Protein AF-A0A7J2INS9-F1 (afdb_monomer)

Radius of gyration: 10.79 Å; Cα contacts (8 Å, |Δi|>4): 38; chains: 1; bounding box: 27×14×26 Å

Foldseek 3Di:
DWDQDPVRDTHDLDLVVQLVVCVVVVHDSVVSNVVSVVVVVVD

Nearest PDB structures (foldseek):
  4u4v-assembly1_A  TM=8.866E-01  e=4.764E+00  Escherichia coli str. K-12 substr. MG1655
  2rcy-assembly1_D-2  TM=8.792E-01  e=6.318E+00  Plasmodium falciparum 3D7
  2c5q-assembly1_C  TM=7.674E-01  e=5.112E+00  Saccharomyces cerevisiae
  1cqt-assembly1_A  TM=6.783E-01  e=5.112E+00  Homo sapiens

Secondary structure (DSSP, 8-state):
-EEEPTTS-EEE--HHHHHHHHHHTT--HHHHHHHHHHHHHT-

Mean predicted aligned error: 5.31 Å

Solvent-accessible surface area (backbone atoms only — not comparable to full-atom values): 2562 Å² total; per-residue (Å²): 109,68,42,73,44,99,86,70,47,74,40,74,64,50,57,70,58,49,29,53,48,32,41,74,73,70,40,56,65,71,58,20,46,52,53,34,49,55,56,63,72,79,101

Structure (mmCIF, N/CA/C/O backbone):
data_AF-A0A7J2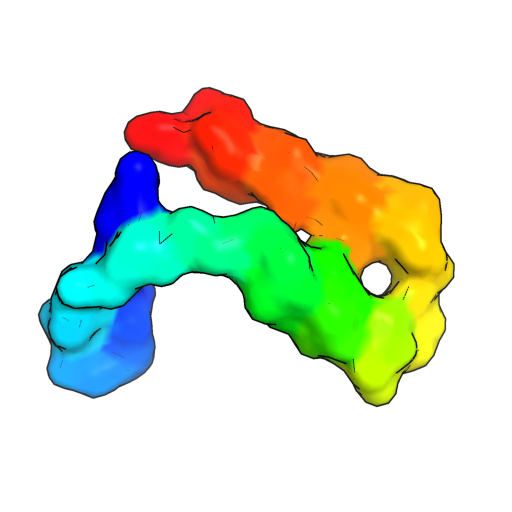INS9-F1
#
_entry.id   AF-A0A7J2INS9-F1
#
loop_
_atom_site.group_PDB
_atom_site.id
_atom_site.type_symbol
_atom_site.label_atom_id
_atom_site.label_alt_id
_atom_site.label_comp_id
_atom_site.label_asym_id
_atom_site.label_entity_id
_atom_site.label_seq_id
_atom_site.pdbx_PDB_ins_code
_atom_site.Cartn_x
_atom_site.Cartn_y
_atom_site.Cartn_z
_atom_site.occupancy
_atom_site.B_iso_or_equiv
_atom_site.auth_seq_id
_atom_site.auth_comp_id
_atom_site.auth_asym_id
_atom_site.auth_atom_id
_atom_site.pdbx_PDB_model_num
ATOM 1 N N . MET A 1 1 ? -1.752 -1.725 11.666 1.00 68.56 1 MET A N 1
ATOM 2 C CA . MET A 1 1 ? -2.251 -0.569 10.899 1.00 68.56 1 MET A CA 1
ATOM 3 C C . MET A 1 1 ? -3.660 -0.825 10.364 1.00 68.56 1 MET A C 1
ATOM 5 O O . MET A 1 1 ? -3.885 -1.881 9.776 1.00 68.56 1 MET A O 1
ATOM 9 N N . TYR A 1 2 ? -4.604 0.100 10.568 1.00 71.75 2 TYR A N 1
ATOM 10 C CA . TYR A 1 2 ? -5.953 0.048 9.981 1.00 71.75 2 TYR A CA 1
ATOM 11 C C . TYR A 1 2 ? -6.118 1.204 8.985 1.00 71.75 2 TYR A C 1
ATOM 13 O O . TYR A 1 2 ? -5.830 2.344 9.328 1.00 71.75 2 TYR A O 1
ATOM 21 N N . VAL A 1 3 ? -6.573 0.918 7.764 1.00 74.06 3 VAL A N 1
ATOM 22 C CA . VAL A 1 3 ? -6.875 1.923 6.736 1.00 74.06 3 VAL A CA 1
ATOM 23 C C . VAL A 1 3 ? -8.371 2.180 6.672 1.00 74.06 3 VAL A C 1
ATOM 25 O O . VAL A 1 3 ? -9.159 1.232 6.617 1.00 74.06 3 VAL A O 1
ATOM 28 N N . THR A 1 4 ? -8.750 3.455 6.645 1.00 79.56 4 THR 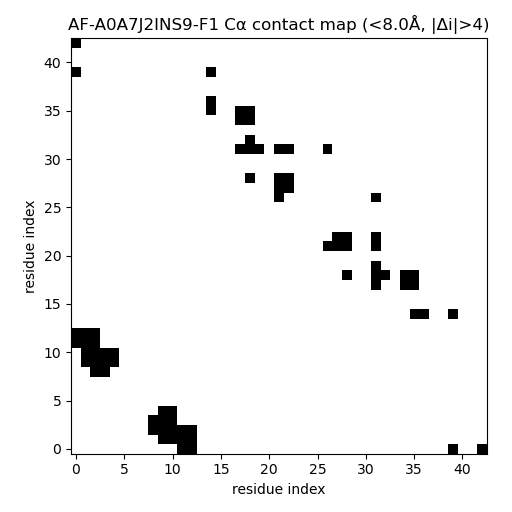A N 1
ATOM 29 C CA . THR A 1 4 ? -10.124 3.871 6.360 1.00 79.56 4 THR A CA 1
ATOM 30 C C . THR A 1 4 ? -10.390 3.673 4.873 1.00 79.56 4 THR A C 1
ATOM 32 O O . THR A 1 4 ? -9.653 4.167 4.017 1.00 79.56 4 THR A O 1
ATOM 35 N N . LYS A 1 5 ? -11.396 2.869 4.557 1.00 78.56 5 LYS A N 1
ATOM 36 C CA . LYS A 1 5 ? -11.851 2.595 3.198 1.00 78.56 5 LYS A CA 1
ATOM 37 C C . LYS A 1 5 ? -12.815 3.682 2.730 1.00 78.56 5 LYS A C 1
ATOM 39 O O . LYS A 1 5 ? -13.259 4.513 3.513 1.00 78.56 5 LYS A O 1
ATOM 44 N N . ALA A 1 6 ? -13.106 3.683 1.431 1.00 76.94 6 ALA A N 1
ATOM 45 C CA . ALA A 1 6 ? -13.994 4.668 0.810 1.00 76.94 6 ALA A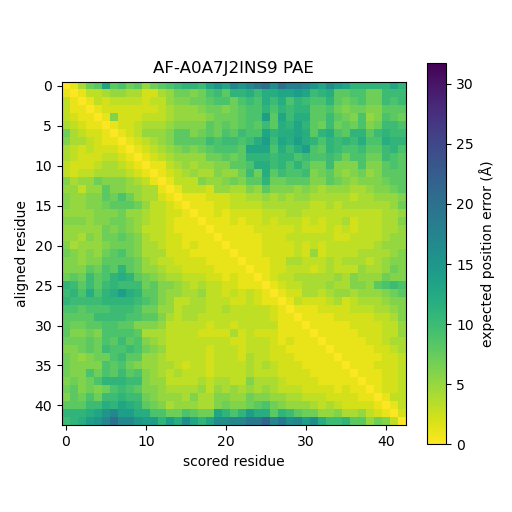 CA 1
ATOM 46 C C . ALA A 1 6 ? -15.423 4.638 1.389 1.00 76.94 6 ALA A C 1
ATOM 48 O O . ALA A 1 6 ? -16.121 5.640 1.343 1.00 76.94 6 ALA A O 1
ATOM 49 N N . ASP A 1 7 ? -15.826 3.508 1.970 1.00 81.44 7 ASP A N 1
ATOM 50 C CA . ASP A 1 7 ? -17.088 3.307 2.688 1.00 81.44 7 ASP A CA 1
ATOM 51 C C . ASP A 1 7 ? -17.037 3.772 4.162 1.00 81.44 7 ASP A C 1
ATOM 53 O O . ASP A 1 7 ? -17.991 3.576 4.908 1.00 81.44 7 ASP A O 1
ATOM 57 N N . GLY A 1 8 ? -15.921 4.359 4.609 1.00 80.94 8 GLY A N 1
ATOM 58 C CA . GLY A 1 8 ? -15.700 4.791 5.991 1.00 80.94 8 GLY A CA 1
ATOM 59 C C . GLY A 1 8 ? -15.260 3.674 6.946 1.00 80.94 8 GLY A C 1
ATOM 60 O O . GLY A 1 8 ? -14.927 3.954 8.100 1.00 80.94 8 GLY A O 1
ATOM 61 N N . THR A 1 9 ? -15.194 2.415 6.497 1.00 84.94 9 THR A N 1
ATOM 62 C CA . THR A 1 9 ? -14.816 1.288 7.363 1.00 84.94 9 THR A CA 1
ATOM 63 C C . THR A 1 9 ? -13.308 1.236 7.602 1.00 84.94 9 THR A C 1
ATOM 65 O O . THR A 1 9 ? -12.503 1.487 6.705 1.00 84.94 9 THR A O 1
ATOM 68 N N . LYS A 1 10 ? -12.888 0.873 8.820 1.00 81.88 10 LYS A N 1
ATOM 69 C CA . LYS A 1 10 ? -11.472 0.643 9.143 1.00 81.88 10 LYS A CA 1
ATOM 70 C C . LYS A 1 10 ? -11.134 -0.833 8.967 1.00 81.88 10 LYS A C 1
ATOM 72 O O . LYS A 1 10 ? -11.629 -1.682 9.700 1.00 81.88 10 LYS A O 1
ATOM 77 N N . GLN A 1 11 ? -10.256 -1.147 8.019 1.00 80.06 11 GLN A N 1
ATOM 78 C CA . GLN A 1 11 ? -9.797 -2.518 7.764 1.00 80.06 11 GLN A CA 1
ATOM 79 C C . GLN A 1 11 ? -8.299 -2.639 8.005 1.00 80.06 11 GLN A C 1
ATOM 81 O O . GLN A 1 11 ? -7.563 -1.678 7.789 1.00 80.06 11 GLN A O 1
ATOM 86 N N . LYS A 1 12 ? -7.819 -3.825 8.403 1.00 79.75 12 LYS A N 1
ATOM 87 C CA . LYS A 1 12 ? -6.375 -4.066 8.518 1.00 79.75 12 LYS A CA 1
ATOM 88 C C . LYS A 1 12 ? -5.694 -3.757 7.185 1.00 79.75 12 LYS A C 1
ATOM 90 O O . LYS A 1 12 ? -6.128 -4.212 6.124 1.00 79.75 12 LYS A O 1
ATOM 95 N N . PHE A 1 13 ? -4.633 -2.962 7.246 1.00 78.69 13 PHE A N 1
ATOM 96 C CA . PHE A 1 13 ? -3.761 -2.739 6.108 1.00 78.69 13 PHE A CA 1
ATOM 97 C C . PHE A 1 13 ? -3.127 -4.076 5.717 1.00 78.69 13 PHE A C 1
ATOM 99 O O . PHE A 1 13 ? -2.485 -4.732 6.532 1.00 78.69 13 PHE A O 1
ATOM 106 N N . LEU A 1 14 ? -3.351 -4.503 4.476 1.00 80.81 14 LEU A N 1
ATOM 107 C CA . LEU A 1 14 ? -2.803 -5.744 3.942 1.00 80.81 14 LEU A CA 1
ATOM 108 C C . LEU A 1 14 ? -1.796 -5.389 2.853 1.00 80.81 14 LEU A C 1
ATOM 110 O O . LEU A 1 14 ? -2.189 -5.134 1.712 1.00 80.81 14 LEU A O 1
ATOM 114 N N . LYS A 1 15 ? -0.503 -5.425 3.187 1.00 81.12 15 LYS A N 1
ATOM 115 C CA . LYS A 1 15 ? 0.613 -5.156 2.261 1.00 81.12 15 LYS A CA 1
ATOM 116 C C . LYS A 1 15 ? 0.475 -5.940 0.950 1.00 81.12 15 LYS A C 1
ATOM 118 O O . LYS A 1 15 ? 0.536 -5.383 -0.143 1.00 81.12 15 LYS A O 1
ATOM 123 N N . LYS A 1 16 ? 0.125 -7.227 1.061 1.00 85.19 16 LYS A N 1
ATOM 124 C CA . LYS A 1 16 ? -0.113 -8.133 -0.077 1.00 85.19 16 LYS A CA 1
ATOM 125 C C . LYS A 1 16 ? -1.233 -7.654 -1.013 1.00 85.19 16 LYS A C 1
ATOM 127 O O . LYS A 1 16 ? -1.152 -7.888 -2.215 1.00 85.19 16 LYS A O 1
ATOM 132 N N . LYS A 1 17 ? -2.263 -6.968 -0.499 1.00 85.06 17 LYS A N 1
ATOM 133 C CA . LYS A 1 17 ? -3.359 -6.412 -1.316 1.00 85.06 17 LYS A CA 1
ATOM 134 C C . LYS A 1 17 ? -2.877 -5.237 -2.164 1.00 85.06 17 LYS A C 1
ATOM 136 O O . LYS A 1 17 ? -3.285 -5.143 -3.318 1.00 85.06 17 LYS A O 1
ATOM 141 N N . ILE A 1 18 ? -2.011 -4.380 -1.622 1.00 84.56 18 ILE A N 1
ATOM 142 C CA . ILE A 1 18 ? -1.428 -3.250 -2.359 1.00 84.56 18 ILE A CA 1
ATOM 143 C C . ILE A 1 18 ? -0.541 -3.769 -3.485 1.00 84.56 18 ILE A C 1
ATOM 145 O O . ILE A 1 18 ? -0.802 -3.462 -4.643 1.00 84.56 18 ILE A O 1
ATOM 149 N N . ILE A 1 19 ? 0.402 -4.658 -3.158 1.00 86.31 19 ILE A N 1
ATOM 150 C CA . ILE A 1 19 ? 1.325 -5.248 -4.136 1.00 86.31 19 ILE A CA 1
ATOM 151 C C . ILE A 1 19 ? 0.547 -5.915 -5.276 1.00 86.31 19 ILE A C 1
ATOM 153 O O . ILE A 1 19 ? 0.755 -5.603 -6.445 1.00 86.31 19 ILE A O 1
ATOM 157 N N . ARG A 1 20 ? -0.429 -6.769 -4.939 1.00 89.00 20 ARG A N 1
ATOM 158 C CA . ARG A 1 20 ? -1.240 -7.489 -5.930 1.00 89.00 20 ARG A CA 1
ATOM 159 C C . ARG A 1 20 ? -2.084 -6.550 -6.796 1.00 89.00 20 ARG A C 1
ATOM 161 O O . ARG A 1 20 ? -2.289 -6.836 -7.969 1.00 89.00 20 ARG A O 1
ATOM 168 N N . THR A 1 21 ? -2.563 -5.437 -6.238 1.00 87.81 21 THR A N 1
ATOM 169 C CA . THR A 1 21 ? -3.318 -4.429 -7.000 1.00 87.81 21 THR A CA 1
ATOM 170 C C . THR A 1 21 ? -2.402 -3.663 -7.950 1.00 87.81 21 THR A C 1
ATOM 172 O O . THR A 1 21 ? -2.752 -3.507 -9.113 1.00 87.81 21 THR A O 1
ATOM 175 N N . CYS A 1 22 ? -1.222 -3.240 -7.491 1.00 86.19 22 CYS A N 1
ATOM 176 C CA . CYS A 1 22 ? -0.229 -2.553 -8.317 1.00 86.19 22 CYS A CA 1
ATOM 177 C C . CYS A 1 22 ? 0.239 -3.432 -9.484 1.00 86.19 22 CYS A C 1
ATOM 179 O O . CYS A 1 22 ? 0.191 -2.982 -10.625 1.00 86.19 22 CYS A O 1
ATOM 181 N N . ILE A 1 23 ? 0.579 -4.700 -9.223 1.00 88.50 23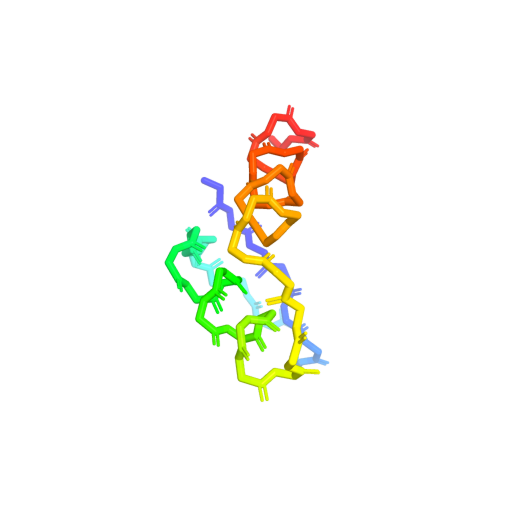 ILE A N 1
ATOM 182 C CA . ILE A 1 23 ? 0.943 -5.666 -10.274 1.00 88.50 23 ILE A CA 1
ATOM 183 C C . ILE A 1 23 ? -0.210 -5.844 -11.270 1.00 88.50 23 ILE A C 1
ATOM 185 O O . ILE A 1 23 ? 0.005 -5.812 -12.477 1.00 88.50 23 ILE A O 1
ATOM 189 N N . ARG A 1 24 ? -1.457 -5.966 -10.788 1.00 88.62 24 ARG A N 1
ATOM 190 C CA . ARG A 1 24 ? -2.641 -6.086 -11.659 1.00 88.62 24 ARG A CA 1
ATOM 191 C C . ARG A 1 24 ? -2.849 -4.860 -12.554 1.00 88.62 24 ARG A C 1
ATOM 193 O O . ARG A 1 24 ? -3.399 -5.001 -13.637 1.00 88.62 24 ARG A O 1
ATOM 200 N N . MET A 1 25 ? -2.430 -3.675 -12.114 1.00 88.00 25 MET A N 1
ATOM 201 C CA . MET A 1 25 ? -2.474 -2.447 -12.918 1.00 88.00 25 MET A CA 1
ATOM 202 C C . MET A 1 25 ? -1.258 -2.289 -13.848 1.00 88.00 25 MET A C 1
ATOM 204 O O . MET A 1 25 ? -1.109 -1.244 -14.470 1.00 88.00 25 MET A O 1
ATOM 208 N N . GLY A 1 26 ? -0.392 -3.304 -13.948 1.00 88.19 26 GLY A N 1
ATOM 209 C CA . GLY A 1 26 ? 0.795 -3.287 -14.804 1.00 88.19 26 GLY A CA 1
ATOM 210 C C . GLY A 1 26 ? 2.013 -2.611 -14.173 1.00 88.19 26 GLY A C 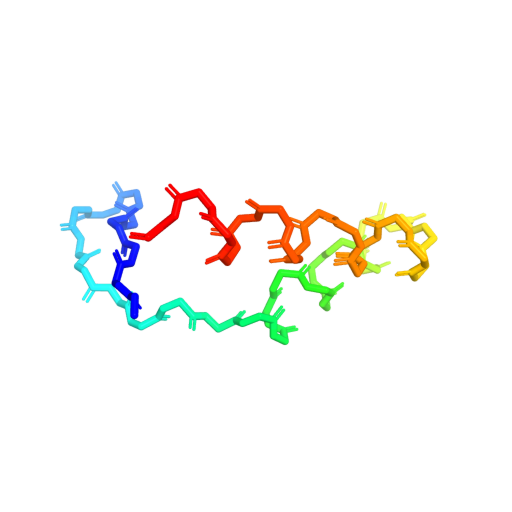1
ATOM 211 O O . GLY A 1 26 ? 2.997 -2.366 -14.866 1.00 88.19 26 GLY A O 1
ATOM 212 N N . ALA A 1 27 ? 1.979 -2.303 -12.872 1.00 87.50 27 ALA A N 1
ATOM 213 C CA . ALA A 1 27 ? 3.147 -1.756 -12.198 1.00 87.50 27 ALA A CA 1
ATOM 214 C C . ALA A 1 27 ? 4.220 -2.847 -12.003 1.00 87.50 27 ALA A C 1
ATOM 216 O O . ALA A 1 27 ? 3.884 -3.968 -11.605 1.00 87.50 27 ALA A O 1
ATOM 217 N N . PRO A 1 28 ? 5.509 -2.519 -12.193 1.00 90.56 28 PRO A N 1
ATOM 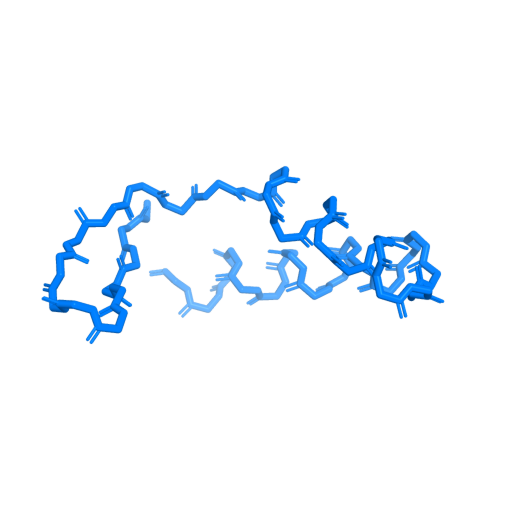218 C CA . PRO A 1 28 ? 6.613 -3.404 -11.842 1.00 90.56 28 PRO A CA 1
ATOM 219 C C . PRO A 1 28 ? 6.560 -3.808 -10.365 1.00 90.56 28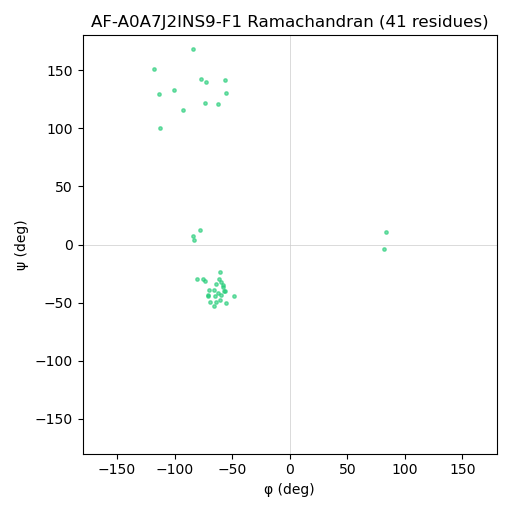 PRO A C 1
ATOM 221 O O . PRO A 1 28 ? 6.267 -2.979 -9.497 1.00 90.56 28 PRO A O 1
ATOM 224 N N . GLU A 1 29 ? 6.894 -5.066 -10.069 1.00 85.88 29 GLU A N 1
ATOM 225 C CA . GLU A 1 29 ? 6.842 -5.610 -8.705 1.00 85.88 29 GLU A CA 1
ATOM 226 C C . GLU A 1 29 ? 7.713 -4.810 -7.720 1.00 85.88 29 GLU A C 1
ATOM 228 O O . GLU A 1 29 ? 7.295 -4.560 -6.590 1.00 85.88 29 GLU A O 1
ATOM 233 N N . ASP A 1 30 ? 8.871 -4.314 -8.166 1.00 88.38 30 ASP A N 1
ATOM 234 C CA . ASP A 1 30 ? 9.783 -3.500 -7.352 1.00 88.38 30 ASP A CA 1
ATOM 235 C C . ASP A 1 30 ? 9.135 -2.181 -6.886 1.00 88.38 30 ASP A C 1
ATOM 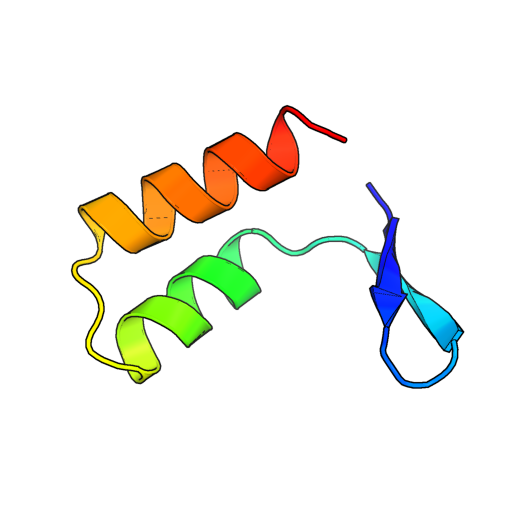237 O O . ASP A 1 30 ? 9.224 -1.791 -5.718 1.00 88.38 30 ASP A O 1
ATOM 241 N N . ILE A 1 31 ? 8.393 -1.524 -7.785 1.00 87.81 31 ILE A N 1
ATOM 242 C CA . ILE A 1 31 ? 7.647 -0.294 -7.487 1.00 87.81 31 ILE A CA 1
ATOM 243 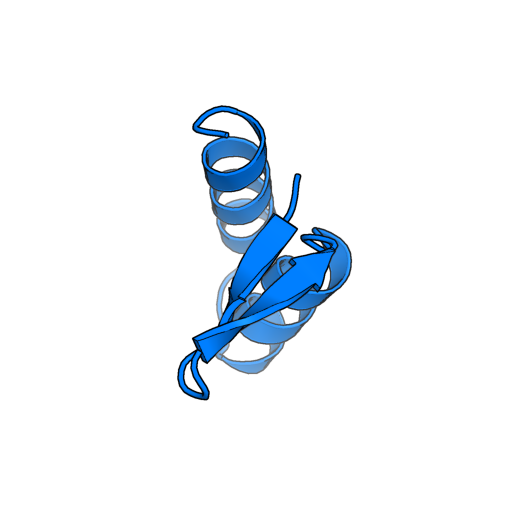C C . ILE A 1 31 ? 6.456 -0.611 -6.582 1.00 87.81 31 ILE A C 1
ATOM 245 O O . ILE A 1 31 ? 6.225 0.088 -5.595 1.00 87.81 31 ILE A O 1
ATOM 249 N N . ALA A 1 32 ? 5.726 -1.688 -6.876 1.00 87.69 32 ALA A N 1
ATOM 250 C CA . ALA A 1 32 ? 4.608 -2.148 -6.060 1.00 87.69 32 ALA A CA 1
ATOM 251 C C . ALA A 1 32 ? 5.034 -2.427 -4.608 1.00 87.69 32 ALA A C 1
ATOM 253 O O . ALA A 1 32 ? 4.319 -2.070 -3.668 1.00 87.69 32 ALA A O 1
ATOM 254 N N . ARG A 1 33 ? 6.218 -3.025 -4.426 1.00 87.31 33 ARG A N 1
ATOM 255 C CA . ARG A 1 33 ? 6.806 -3.319 -3.117 1.00 87.31 33 ARG A CA 1
ATOM 256 C C . ARG A 1 33 ? 7.221 -2.043 -2.390 1.00 87.31 33 ARG A C 1
ATOM 258 O O . ARG A 1 33 ? 6.747 -1.824 -1.282 1.00 87.31 33 ARG A O 1
ATOM 265 N N . LYS A 1 34 ? 7.964 -1.142 -3.048 1.00 88.06 34 LYS A N 1
ATOM 266 C CA . LYS A 1 34 ? 8.345 0.170 -2.480 1.00 88.06 34 LYS A CA 1
ATOM 267 C C . LYS A 1 34 ? 7.147 1.012 -2.047 1.00 88.06 34 LYS A C 1
ATOM 269 O O . LYS A 1 34 ? 7.205 1.675 -1.015 1.00 88.06 34 LYS A O 1
ATOM 274 N N . ILE A 1 35 ? 6.062 1.004 -2.824 1.00 84.50 35 ILE A N 1
ATOM 275 C CA . ILE A 1 35 ? 4.820 1.701 -2.460 1.00 84.50 35 ILE A CA 1
ATOM 276 C C . ILE A 1 35 ? 4.206 1.063 -1.212 1.00 84.50 35 ILE A C 1
ATOM 278 O O . ILE A 1 35 ? 3.791 1.774 -0.302 1.00 84.50 35 ILE A O 1
ATOM 282 N N . ALA A 1 36 ? 4.159 -0.268 -1.154 1.00 84.56 36 ALA A N 1
ATOM 283 C CA . ALA A 1 36 ? 3.597 -0.976 -0.015 1.00 84.56 36 ALA A CA 1
ATOM 284 C C . ALA A 1 36 ? 4.415 -0.763 1.273 1.00 84.56 36 ALA A C 1
ATOM 286 O O . ALA A 1 36 ? 3.809 -0.569 2.322 1.00 84.56 36 ALA A O 1
ATOM 287 N N . ASP A 1 37 ? 5.749 -0.743 1.183 1.00 85.75 37 ASP A N 1
ATOM 288 C CA . ASP A 1 37 ? 6.658 -0.407 2.291 1.00 85.75 37 ASP A CA 1
ATOM 289 C C . ASP A 1 37 ? 6.478 1.044 2.758 1.00 85.75 37 ASP A C 1
ATOM 291 O O . ASP A 1 37 ? 6.207 1.276 3.930 1.00 85.75 37 ASP A O 1
ATOM 295 N N . LYS A 1 38 ? 6.473 2.025 1.843 1.00 84.25 38 LYS A N 1
ATOM 296 C CA . LYS A 1 38 ? 6.245 3.436 2.212 1.00 84.25 38 LYS A CA 1
ATOM 297 C C . LYS A 1 38 ? 4.912 3.677 2.916 1.00 84.25 38 LYS A C 1
ATOM 299 O O . LYS A 1 38 ? 4.816 4.577 3.745 1.00 84.25 38 LYS A O 1
ATOM 304 N N . ILE A 1 39 ? 3.865 2.940 2.542 1.00 78.81 39 ILE A N 1
ATOM 305 C CA . ILE A 1 39 ? 2.549 3.049 3.186 1.00 78.81 39 ILE A CA 1
ATOM 306 C C . ILE A 1 39 ? 2.550 2.355 4.556 1.00 78.81 39 ILE A C 1
ATOM 308 O O . ILE A 1 39 ? 1.814 2.784 5.436 1.00 78.81 39 ILE A O 1
ATOM 312 N N . GLU A 1 40 ? 3.363 1.313 4.743 1.00 79.44 40 GLU A N 1
ATOM 313 C CA . GLU A 1 40 ? 3.562 0.638 6.031 1.00 79.44 40 GLU A CA 1
ATOM 314 C C . GLU A 1 40 ? 4.412 1.469 7.005 1.00 79.44 40 GLU A C 1
ATOM 316 O O . GLU A 1 40 ? 4.161 1.412 8.200 1.00 79.44 40 GLU A O 1
ATOM 321 N N . GLU A 1 41 ? 5.358 2.276 6.508 1.00 79.19 41 GLU A N 1
ATOM 322 C CA . GLU A 1 41 ? 6.195 3.171 7.327 1.00 79.19 41 GLU A CA 1
ATOM 323 C C . GLU A 1 41 ? 5.506 4.489 7.724 1.00 79.19 41 GLU A C 1
ATOM 325 O O . GLU A 1 41 ? 5.809 5.060 8.767 1.00 79.19 41 GLU A O 1
ATOM 330 N N . ARG A 1 42 ? 4.585 5.014 6.902 1.00 67.00 42 ARG A N 1
ATOM 331 C CA . ARG A 1 42 ? 3.872 6.292 7.158 1.00 67.00 42 ARG A CA 1
ATOM 332 C C . ARG A 1 42 ? 2.734 6.190 8.181 1.00 67.00 42 ARG A C 1
ATOM 334 O O . ARG A 1 42 ? 1.888 7.082 8.254 1.00 67.00 42 ARG A O 1
ATOM 341 N N . ALA A 1 43 ? 2.678 5.081 8.893 1.00 56.91 43 ALA A N 1
ATOM 342 C CA . ALA A 1 43 ? 1.473 4.464 9.405 1.00 56.91 43 ALA A CA 1
ATOM 343 C C . ALA A 1 43 ? 1.635 4.106 10.883 1.00 56.91 43 ALA A C 1
ATOM 345 O O . ALA A 1 43 ? 0.765 4.529 11.678 1.00 56.91 43 ALA A O 1
#

pLDDT: mean 82.33, std 6.69, range [56.91, 90.56]

Sequence (43 aa):
MYVTKADGTKQKFLKKKIIRTCIRMGAPEDIARKIADKIEERA